Protein AF-A0A1B6KSU1-F1 (afdb_monomer_lite)

Foldseek 3Di:
DVVFWFKFKAWPVRDTDADDPPAWHQDRVNDIDGHDDAPVPDDCSRQFTWMWMWTDDPVGIDIHPIDGHHDDHDDDFDWDWDWPDDDPPDDIDTDTDGDPVCVVVD

InterPro domains:
  IPR013783 Immunoglobulin-like fold [G3DSA:2.60.40.10] (1-73)

Sequence (106 aa):
GSPPPALDWLSVDGNTVGDVPGVRRVLRNGTLVLLPFSAEAYRQDIHNTVYRCVAQNAVGRIISRDVQVRAVVTQAYKVAVEVLGAARGCTDILQCVVDRSVRDMV

Organism: NCBI:txid36148

pLDDT: mean 93.43, std 6.38, range [60.25, 98.56]

Secondary structure (DSSP, 8-state):
--SPPEEEEE-TTSPBP--BTTTEEE-TTS-EEEPP--GGG--HHHHEEEEEEEEEETTEEEEPPPEEEE--------EEEEEE---TTSPPEEEEEE-GGGGGG-

Structure (mmCIF, N/CA/C/O backbone):
data_AF-A0A1B6KSU1-F1
#
_entry.id   AF-A0A1B6KSU1-F1
#
loop_
_atom_site.group_PDB
_atom_site.id
_atom_site.type_symbol
_atom_site.label_atom_id
_atom_site.label_alt_id
_atom_site.label_comp_id
_atom_site.label_asym_id
_atom_site.label_entity_id
_atom_site.label_seq_id
_atom_site.pdbx_PDB_ins_code
_atom_site.Cartn_x
_atom_site.Cartn_y
_atom_site.Cartn_z
_atom_site.occupancy
_atom_site.B_iso_or_equiv
_atom_site.auth_seq_id
_atom_site.auth_comp_id
_atom_site.auth_asym_id
_atom_site.auth_atom_id
_atom_site.pdbx_PDB_model_num
ATOM 1 N N . GLY A 1 1 ? 3.604 10.579 -22.055 1.00 90.75 1 GLY A N 1
ATOM 2 C CA . GLY A 1 1 ? 4.849 11.156 -22.601 1.00 90.75 1 GLY A CA 1
ATOM 3 C C . GLY A 1 1 ? 5.084 10.610 -23.993 1.00 90.75 1 GLY A C 1
ATOM 4 O O . GLY A 1 1 ? 4.509 9.575 -24.307 1.00 90.75 1 GLY A O 1
ATOM 5 N N . SER A 1 2 ? 5.890 11.290 -24.808 1.00 95.56 2 SER A N 1
ATOM 6 C CA . SER A 1 2 ? 6.368 10.771 -26.096 1.00 95.56 2 SER A CA 1
ATOM 7 C C . SER A 1 2 ? 7.903 10.747 -26.079 1.00 95.56 2 SER A C 1
ATOM 9 O O . SER A 1 2 ? 8.491 11.799 -25.829 1.00 95.56 2 SER A O 1
ATOM 11 N N . PRO A 1 3 ? 8.560 9.588 -26.271 1.00 97.06 3 PRO A N 1
ATOM 12 C CA . PRO A 1 3 ? 7.978 8.241 -26.361 1.00 97.06 3 PRO A CA 1
ATOM 13 C C . PRO A 1 3 ? 7.196 7.829 -25.094 1.00 97.06 3 PRO A C 1
ATOM 15 O O . PRO A 1 3 ? 7.384 8.457 -24.042 1.00 97.06 3 PRO A O 1
ATOM 18 N N . PRO A 1 4 ? 6.321 6.805 -25.156 1.00 96.50 4 PRO A N 1
ATOM 19 C CA . PRO A 1 4 ? 5.621 6.296 -23.978 1.00 96.50 4 PRO A CA 1
ATOM 20 C C . PRO A 1 4 ? 6.608 5.929 -22.858 1.00 96.50 4 PRO A C 1
ATOM 22 O O . PRO A 1 4 ? 7.571 5.209 -23.125 1.00 96.50 4 PRO A O 1
ATOM 25 N N . PRO A 1 5 ? 6.424 6.438 -21.626 1.00 96.88 5 PRO A N 1
ATOM 26 C CA . PRO A 1 5 ? 7.316 6.111 -20.525 1.00 96.88 5 PRO A CA 1
ATOM 27 C C . PRO A 1 5 ? 7.037 4.718 -19.961 1.00 96.88 5 PRO A C 1
ATOM 29 O O . PRO A 1 5 ? 5.882 4.305 -19.855 1.00 96.88 5 PRO A O 1
ATOM 32 N N . ALA A 1 6 ? 8.101 4.032 -19.551 1.00 95.56 6 ALA A N 1
ATOM 33 C CA . ALA A 1 6 ? 8.016 2.870 -18.681 1.00 95.56 6 ALA A CA 1
ATOM 34 C C . ALA A 1 6 ? 7.630 3.318 -17.265 1.00 95.56 6 ALA A C 1
ATOM 36 O O . ALA A 1 6 ? 8.051 4.391 -16.815 1.00 95.56 6 ALA A O 1
ATOM 37 N N . LEU A 1 7 ? 6.814 2.505 -16.593 1.00 97.00 7 LEU A N 1
ATOM 38 C CA . LEU A 1 7 ? 6.349 2.743 -15.232 1.00 97.00 7 LEU A CA 1
ATOM 39 C C . LEU A 1 7 ? 6.965 1.720 -14.283 1.00 97.00 7 LEU A C 1
ATOM 41 O O . LEU A 1 7 ? 6.841 0.523 -14.524 1.00 97.00 7 LEU A O 1
ATOM 45 N N . ASP A 1 8 ? 7.542 2.211 -13.193 1.00 96.62 8 ASP A N 1
ATOM 46 C CA . ASP A 1 8 ? 8.108 1.413 -12.105 1.00 96.62 8 ASP A CA 1
ATOM 47 C C . ASP A 1 8 ? 7.721 2.003 -10.745 1.00 96.62 8 ASP A C 1
ATOM 49 O O . ASP A 1 8 ? 7.210 3.121 -10.645 1.00 96.62 8 ASP A O 1
ATOM 53 N N . TRP A 1 9 ? 7.992 1.257 -9.676 1.00 98.31 9 TRP A N 1
ATOM 54 C CA . TRP A 1 9 ? 7.751 1.690 -8.302 1.00 98.31 9 TRP A CA 1
ATOM 55 C C . TRP A 1 9 ? 9.039 1.690 -7.492 1.00 98.31 9 TRP A C 1
ATOM 57 O O . TRP A 1 9 ? 9.888 0.816 -7.665 1.00 98.31 9 TRP A O 1
ATOM 67 N N . LEU A 1 10 ? 9.157 2.659 -6.586 1.00 98.25 10 LEU A N 1
ATOM 68 C CA . LEU A 1 10 ? 10.237 2.774 -5.611 1.00 98.25 10 LEU A CA 1
ATOM 69 C C . LEU A 1 10 ? 9.712 2.602 -4.190 1.00 98.25 10 LEU A C 1
ATOM 71 O O . LEU A 1 10 ? 8.603 3.051 -3.883 1.00 98.25 10 LEU A O 1
ATOM 75 N N . SER A 1 11 ? 10.528 1.995 -3.329 1.00 96.69 11 SER A N 1
ATOM 76 C CA . SER A 1 11 ? 10.313 1.988 -1.884 1.00 96.69 11 SER A CA 1
ATOM 77 C C . SER A 1 11 ? 10.630 3.361 -1.284 1.00 96.69 11 SER A C 1
ATOM 79 O O . SER A 1 11 ? 11.141 4.260 -1.963 1.00 96.69 11 SER A O 1
ATOM 81 N N . VAL A 1 12 ? 10.369 3.514 0.016 1.00 95.81 12 VAL A N 1
ATOM 82 C CA . VAL A 1 12 ? 10.734 4.714 0.779 1.00 95.81 12 VAL A CA 1
ATOM 83 C C . VAL A 1 12 ? 12.224 5.058 0.640 1.00 95.81 12 VAL A C 1
ATOM 85 O O . VAL A 1 12 ? 12.555 6.232 0.459 1.00 95.81 12 VAL A O 1
ATOM 88 N N . ASP A 1 13 ? 13.083 4.035 0.576 1.00 94.44 13 ASP A N 1
ATOM 89 C CA . ASP A 1 13 ? 14.543 4.141 0.423 1.00 94.44 13 ASP A CA 1
ATOM 90 C C . ASP A 1 13 ? 14.997 4.445 -1.016 1.00 94.44 13 ASP A C 1
ATOM 92 O O . ASP A 1 13 ? 16.185 4.613 -1.274 1.00 94.44 13 ASP A O 1
ATOM 96 N N . GLY A 1 14 ? 14.069 4.499 -1.979 1.00 94.44 14 GLY A N 1
ATOM 97 C CA . GLY A 1 14 ? 14.373 4.774 -3.385 1.00 94.44 14 GLY A CA 1
ATOM 98 C C . GLY A 1 14 ? 14.797 3.554 -4.207 1.00 94.44 14 GLY A C 1
ATOM 99 O O . GLY A 1 14 ? 15.155 3.715 -5.373 1.00 94.44 14 GLY A O 1
ATOM 100 N N . ASN A 1 15 ? 14.722 2.347 -3.642 1.00 95.81 15 ASN A N 1
ATOM 101 C CA . ASN A 1 15 ? 15.022 1.101 -4.348 1.00 95.81 15 ASN A CA 1
ATOM 102 C C . ASN A 1 15 ? 13.843 0.657 -5.217 1.00 95.81 15 ASN A C 1
ATOM 104 O O . ASN A 1 15 ? 12.688 0.806 -4.812 1.00 95.81 15 ASN A O 1
ATOM 108 N N . THR A 1 16 ? 14.124 0.058 -6.377 1.00 95.38 16 THR A N 1
ATOM 109 C CA . THR A 1 16 ? 13.080 -0.508 -7.240 1.00 95.38 16 THR A CA 1
ATOM 110 C C . THR A 1 16 ? 12.335 -1.634 -6.535 1.00 95.38 16 THR A C 1
ATOM 112 O O . THR A 1 16 ? 12.914 -2.488 -5.863 1.00 95.38 16 THR A O 1
ATOM 115 N N . VAL A 1 17 ? 11.020 -1.628 -6.704 1.00 96.06 17 VAL A N 1
ATOM 116 C CA . VAL A 1 17 ? 10.095 -2.521 -6.025 1.00 96.06 17 VAL A CA 1
ATOM 117 C C . VAL A 1 17 ? 9.694 -3.641 -6.974 1.00 96.06 17 VAL A C 1
ATOM 119 O O . VAL A 1 17 ? 9.198 -3.382 -8.064 1.00 96.06 17 VAL A O 1
ATOM 122 N N . GLY A 1 18 ? 9.883 -4.887 -6.543 1.00 95.19 18 GLY A N 1
ATOM 123 C CA . GLY A 1 18 ? 9.443 -6.075 -7.275 1.00 95.19 18 GLY A CA 1
ATOM 124 C C . GLY A 1 18 ? 8.316 -6.840 -6.580 1.00 95.19 18 GLY A C 1
ATOM 125 O O . GLY A 1 18 ? 7.836 -6.462 -5.499 1.00 95.19 18 GLY A O 1
ATOM 126 N N . ASP A 1 19 ? 7.938 -7.953 -7.199 1.00 97.19 19 ASP A N 1
ATOM 127 C CA . ASP A 1 19 ? 6.977 -8.913 -6.663 1.00 97.19 19 ASP A CA 1
ATOM 128 C C . ASP A 1 19 ? 7.466 -9.525 -5.345 1.00 97.19 19 ASP A C 1
ATOM 130 O O . ASP A 1 19 ? 8.642 -9.850 -5.176 1.00 97.19 19 ASP A O 1
ATOM 134 N N . VAL A 1 20 ? 6.534 -9.714 -4.413 1.00 96.81 20 VAL A N 1
ATOM 135 C CA . VAL A 1 20 ? 6.740 -10.481 -3.183 1.00 96.81 20 VAL A CA 1
ATOM 136 C C . VAL A 1 20 ? 5.603 -11.498 -3.092 1.00 96.81 20 VAL A C 1
ATOM 138 O O . VAL A 1 20 ? 4.440 -11.087 -2.989 1.00 96.81 20 VAL A O 1
ATOM 141 N N . PRO A 1 21 ? 5.900 -12.811 -3.143 1.00 96.00 21 PRO A N 1
ATOM 142 C CA . PRO A 1 21 ? 4.879 -13.851 -3.145 1.00 96.00 21 PRO A CA 1
ATOM 143 C C . PRO A 1 21 ? 3.842 -13.662 -2.033 1.00 96.00 21 PRO A C 1
ATOM 145 O O . PRO A 1 21 ? 4.188 -13.442 -0.876 1.00 96.00 21 PRO A O 1
ATOM 148 N N . GLY A 1 22 ? 2.564 -13.727 -2.408 1.00 95.50 22 GLY A N 1
ATOM 149 C CA . GLY A 1 22 ? 1.431 -13.664 -1.483 1.00 95.50 22 GLY A CA 1
ATOM 150 C C . GLY A 1 22 ? 1.023 -12.269 -1.002 1.00 95.50 22 GLY A C 1
ATOM 151 O O . GLY A 1 22 ? -0.099 -12.136 -0.536 1.00 95.50 22 GLY A O 1
ATOM 152 N N . VAL A 1 23 ? 1.859 -11.232 -1.146 1.00 97.50 23 VAL A N 1
ATOM 153 C CA . VAL A 1 23 ? 1.571 -9.910 -0.540 1.00 97.50 23 VAL A CA 1
ATOM 154 C C . VAL A 1 23 ? 1.697 -8.722 -1.495 1.00 97.50 23 VAL A C 1
ATOM 156 O O . VAL A 1 23 ? 0.993 -7.729 -1.320 1.00 97.50 23 VAL A O 1
ATOM 159 N N . ARG A 1 24 ? 2.535 -8.790 -2.541 1.00 97.69 24 ARG A N 1
ATOM 160 C CA . ARG A 1 24 ? 2.730 -7.662 -3.469 1.00 97.69 24 ARG A CA 1
ATOM 161 C C . ARG A 1 24 ? 3.041 -8.116 -4.888 1.00 97.69 24 ARG A C 1
ATOM 163 O O . ARG A 1 24 ? 3.845 -9.022 -5.087 1.00 97.69 24 ARG A O 1
ATOM 170 N N . ARG A 1 25 ? 2.461 -7.440 -5.879 1.00 97.81 25 ARG A N 1
ATOM 171 C CA . ARG A 1 25 ? 2.732 -7.661 -7.304 1.00 97.81 25 ARG A CA 1
ATOM 172 C C . ARG A 1 25 ? 2.832 -6.342 -8.063 1.00 97.81 25 ARG A C 1
ATOM 174 O O . ARG A 1 25 ? 2.028 -5.446 -7.831 1.00 97.81 25 ARG A O 1
ATOM 181 N N . VAL A 1 26 ? 3.763 -6.244 -9.004 1.00 97.12 26 VAL A N 1
ATOM 182 C CA . VAL A 1 26 ? 3.860 -5.148 -9.973 1.00 97.12 26 VAL A CA 1
ATOM 183 C C . VAL A 1 26 ? 3.379 -5.658 -11.327 1.00 97.12 26 VAL A C 1
ATOM 185 O O . VAL A 1 26 ? 3.957 -6.562 -11.925 1.00 97.12 26 VAL A O 1
ATOM 188 N N . LEU A 1 27 ? 2.269 -5.110 -11.814 1.00 96.38 27 LEU A N 1
ATOM 189 C CA . LEU A 1 27 ? 1.700 -5.496 -13.101 1.00 96.38 27 LEU A CA 1
ATOM 190 C C . LEU A 1 27 ? 2.438 -4.809 -14.254 1.00 96.38 27 LEU A C 1
ATOM 192 O O . LEU A 1 27 ? 2.919 -3.687 -14.124 1.00 96.38 27 LEU A O 1
ATOM 196 N N . ARG A 1 28 ? 2.429 -5.436 -15.438 1.00 92.56 28 ARG A N 1
ATOM 197 C CA . ARG A 1 28 ? 3.061 -4.889 -16.658 1.00 92.56 28 ARG A CA 1
ATOM 198 C C . ARG A 1 28 ? 2.508 -3.530 -17.096 1.00 92.56 28 ARG A C 1
ATOM 200 O O . ARG A 1 28 ? 3.173 -2.816 -17.833 1.00 92.56 28 ARG A O 1
ATOM 207 N N . ASN A 1 29 ? 1.297 -3.180 -16.668 1.00 93.12 29 ASN A N 1
ATOM 208 C CA . ASN A 1 29 ? 0.701 -1.871 -16.930 1.00 93.12 29 ASN A CA 1
ATOM 209 C C . ASN A 1 29 ? 1.174 -0.779 -15.943 1.00 93.12 29 ASN A C 1
ATOM 211 O O . ASN A 1 29 ? 0.641 0.326 -15.983 1.00 93.12 29 ASN A O 1
ATOM 215 N N . GLY A 1 30 ? 2.117 -1.085 -15.042 1.00 94.88 30 GLY A N 1
ATOM 216 C CA . GLY A 1 30 ? 2.636 -0.160 -14.035 1.00 94.88 30 GLY A CA 1
ATOM 217 C C . GLY A 1 30 ? 1.821 -0.090 -12.742 1.00 94.88 30 GLY A C 1
ATOM 218 O O . GLY A 1 30 ? 2.064 0.793 -11.927 1.00 94.88 30 GLY A O 1
ATOM 219 N N . THR A 1 31 ? 0.852 -0.983 -12.517 1.00 97.25 31 THR A N 1
ATOM 220 C CA . THR A 1 31 ? 0.056 -0.998 -11.273 1.00 97.25 31 THR A CA 1
ATOM 221 C C . THR A 1 31 ? 0.774 -1.766 -10.162 1.00 97.25 31 THR A C 1
ATOM 223 O O . THR A 1 31 ? 1.126 -2.930 -10.356 1.00 97.25 31 THR A O 1
ATOM 226 N N . LEU A 1 32 ? 0.926 -1.156 -8.982 1.00 98.06 32 LEU A N 1
ATOM 227 C CA . LEU A 1 32 ? 1.344 -1.842 -7.755 1.00 98.06 32 LEU A CA 1
ATOM 228 C C . LEU A 1 32 ? 0.115 -2.411 -7.037 1.00 98.06 32 LEU A C 1
ATOM 230 O O . LEU A 1 32 ? -0.738 -1.663 -6.567 1.00 98.06 32 LEU A O 1
ATOM 234 N N . VAL A 1 33 ? 0.027 -3.734 -6.948 1.00 98.06 33 VAL A N 1
ATOM 235 C CA . VAL A 1 33 ? -1.064 -4.451 -6.283 1.00 98.06 33 VAL A CA 1
ATOM 236 C C . VAL A 1 33 ? -0.568 -4.985 -4.947 1.00 98.06 33 VAL A C 1
ATOM 238 O O . VAL A 1 33 ? 0.376 -5.773 -4.902 1.00 98.06 33 VAL A O 1
ATOM 241 N N . LEU A 1 34 ? -1.236 -4.588 -3.867 1.00 97.94 34 LEU A N 1
ATOM 242 C CA . LEU A 1 34 ? -1.099 -5.211 -2.553 1.00 97.94 34 LEU A CA 1
ATOM 243 C C . LEU A 1 34 ? -2.203 -6.261 -2.422 1.00 97.94 34 LEU A C 1
ATOM 245 O O . LEU A 1 34 ? -3.382 -5.946 -2.575 1.00 97.94 34 LEU A O 1
ATOM 249 N N . LEU A 1 35 ? -1.811 -7.519 -2.238 1.00 97.75 35 LEU A N 1
ATOM 250 C CA . LEU A 1 35 ? -2.737 -8.650 -2.202 1.00 97.75 35 LEU A CA 1
ATOM 251 C C . LEU A 1 35 ? -3.368 -8.783 -0.805 1.00 97.75 35 LEU A C 1
ATOM 253 O O . LEU A 1 35 ? -2.736 -8.385 0.173 1.00 97.75 35 LEU A O 1
ATOM 257 N N . PRO A 1 36 ? -4.578 -9.364 -0.679 1.00 96.50 36 PRO A N 1
ATOM 258 C CA . PRO A 1 36 ? -5.098 -9.785 0.619 1.00 96.50 36 PRO A CA 1
ATOM 259 C C . PRO A 1 36 ? -4.106 -10.721 1.316 1.00 96.50 36 PRO A C 1
ATOM 261 O O . PRO A 1 36 ? -3.550 -11.617 0.682 1.00 96.50 36 PRO A O 1
ATOM 264 N N . PHE A 1 37 ? -3.900 -10.524 2.615 1.00 95.94 37 PHE A N 1
ATOM 265 C CA . PHE A 1 37 ? -2.893 -11.236 3.397 1.00 95.94 37 PHE A CA 1
ATOM 266 C C . PHE A 1 37 ? -3.445 -11.599 4.783 1.00 95.94 37 PHE A C 1
ATOM 268 O O . PHE A 1 37 ? -4.357 -10.940 5.285 1.00 95.94 37 PHE A O 1
ATOM 275 N N . SER A 1 38 ? -2.916 -12.663 5.393 1.00 94.38 38 SER A N 1
ATOM 276 C CA . SER A 1 38 ? -3.240 -13.035 6.777 1.00 94.38 38 SER A CA 1
ATOM 277 C C . SER A 1 38 ? -2.451 -12.183 7.775 1.00 94.38 38 SER A C 1
ATOM 279 O O . SER A 1 38 ? -1.459 -11.556 7.407 1.00 94.38 38 SER A O 1
ATOM 281 N N . ALA A 1 39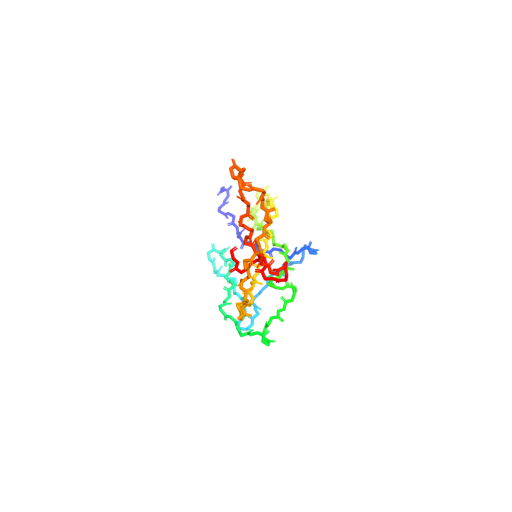 ? -2.839 -12.179 9.051 1.00 93.00 39 ALA A N 1
ATOM 282 C CA . ALA A 1 39 ? -2.137 -11.410 10.082 1.00 93.00 39 ALA A CA 1
ATOM 283 C C . ALA A 1 39 ? -0.630 -11.739 10.148 1.00 93.00 39 ALA A C 1
ATOM 285 O O . ALA A 1 39 ? 0.199 -10.845 10.303 1.00 93.00 39 ALA A O 1
ATOM 286 N N . GLU A 1 40 ? -0.273 -13.009 9.959 1.00 94.88 40 GLU A N 1
ATOM 287 C CA . GLU A 1 40 ? 1.098 -13.532 10.022 1.00 94.88 40 GLU A CA 1
ATOM 288 C C . GLU A 1 40 ? 1.951 -13.090 8.828 1.00 94.88 40 GLU A C 1
ATOM 290 O O . GLU A 1 40 ? 3.171 -12.986 8.933 1.00 94.88 40 GLU A O 1
ATOM 295 N N . ALA A 1 41 ? 1.317 -12.806 7.689 1.00 96.19 41 ALA A N 1
ATOM 296 C CA . ALA A 1 41 ? 1.981 -12.301 6.494 1.00 96.19 41 ALA A CA 1
ATOM 297 C C . ALA A 1 41 ? 2.190 -10.774 6.535 1.00 96.19 41 ALA A C 1
ATOM 299 O O . ALA A 1 41 ? 2.693 -10.191 5.568 1.00 96.19 41 ALA A O 1
ATOM 300 N N . TYR A 1 42 ? 1.806 -10.105 7.630 1.00 95.69 42 TYR A N 1
ATOM 301 C CA . TYR A 1 42 ? 2.020 -8.674 7.780 1.00 95.69 42 TYR A CA 1
ATOM 302 C C . TYR A 1 42 ? 3.513 -8.330 7.779 1.00 95.69 42 TYR A C 1
ATOM 304 O O . TYR A 1 42 ? 4.316 -8.882 8.528 1.00 95.69 42 TYR A O 1
ATOM 312 N N . ARG A 1 43 ? 3.877 -7.350 6.952 1.00 95.75 43 ARG A N 1
ATOM 313 C CA . ARG A 1 43 ? 5.241 -6.866 6.786 1.00 95.75 43 ARG A CA 1
ATOM 314 C C . ARG A 1 43 ? 5.248 -5.351 6.758 1.00 95.75 43 ARG A C 1
ATOM 316 O O . ARG A 1 43 ? 4.622 -4.754 5.887 1.00 95.75 43 ARG A O 1
ATOM 323 N N . GLN A 1 44 ? 5.958 -4.723 7.690 1.00 94.75 44 GLN A N 1
ATOM 324 C CA . GLN A 1 44 ? 5.984 -3.262 7.805 1.00 94.75 44 GLN A CA 1
ATOM 325 C C . GLN A 1 44 ? 6.531 -2.593 6.534 1.00 94.75 44 GLN A C 1
ATOM 327 O O . GLN A 1 44 ? 5.951 -1.624 6.059 1.00 94.75 44 GLN A O 1
ATOM 332 N N . ASP A 1 45 ? 7.563 -3.172 5.919 1.00 95.25 45 ASP A N 1
ATOM 333 C CA . ASP A 1 45 ? 8.197 -2.683 4.688 1.00 95.25 45 ASP A CA 1
ATOM 334 C C . ASP A 1 45 ? 7.305 -2.775 3.435 1.00 95.25 45 ASP A C 1
ATOM 336 O O . ASP A 1 45 ? 7.657 -2.235 2.387 1.00 95.25 45 ASP A O 1
ATOM 340 N N . ILE A 1 46 ? 6.146 -3.436 3.533 1.00 96.88 46 ILE A N 1
ATOM 341 C CA . ILE A 1 46 ? 5.182 -3.594 2.437 1.00 96.88 46 ILE A CA 1
ATOM 342 C C . ILE A 1 46 ? 3.847 -2.9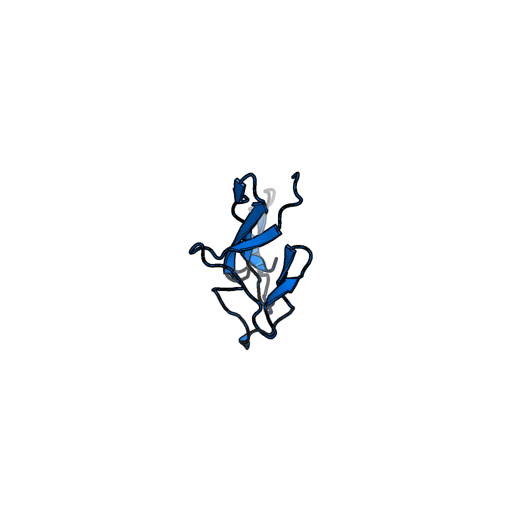26 2.760 1.00 96.88 46 ILE A C 1
ATOM 344 O O . ILE A 1 46 ? 3.286 -2.234 1.910 1.00 96.88 46 ILE A O 1
ATOM 348 N N . HIS A 1 47 ? 3.345 -3.151 3.973 1.00 97.06 47 HIS A N 1
ATOM 349 C CA . HIS A 1 47 ? 1.996 -2.809 4.412 1.00 97.06 47 HIS A CA 1
ATOM 350 C C . HIS A 1 47 ? 1.919 -1.504 5.206 1.00 97.06 47 HIS A C 1
ATOM 352 O O . HIS A 1 47 ? 0.821 -0.989 5.379 1.00 97.06 47 HIS A O 1
ATOM 358 N N . ASN A 1 48 ? 3.038 -0.947 5.675 1.00 96.75 48 ASN A N 1
ATOM 359 C CA . ASN A 1 48 ? 3.067 0.350 6.351 1.00 96.75 48 ASN A CA 1
ATOM 360 C C . ASN A 1 48 ? 4.317 1.137 5.943 1.00 96.75 48 ASN A C 1
ATOM 362 O O . ASN A 1 48 ? 5.295 1.231 6.683 1.00 96.75 48 ASN A O 1
ATOM 366 N N . THR A 1 49 ? 4.287 1.649 4.718 1.00 97.56 49 THR A N 1
ATOM 367 C CA . THR A 1 49 ? 5.441 2.263 4.060 1.00 97.56 49 THR A CA 1
ATOM 368 C C . THR A 1 49 ? 4.989 3.328 3.064 1.00 97.56 49 THR A C 1
ATOM 370 O O . THR A 1 49 ? 3.794 3.515 2.826 1.00 97.56 49 THR A O 1
ATOM 373 N N . VAL A 1 50 ? 5.951 4.013 2.457 1.00 98.31 50 VAL A N 1
ATOM 374 C CA . VAL A 1 50 ? 5.726 4.952 1.360 1.00 98.31 50 VAL A CA 1
ATOM 375 C C . VAL A 1 50 ? 6.236 4.339 0.064 1.00 98.31 50 VAL A C 1
ATOM 377 O O . VAL A 1 50 ? 7.366 3.857 -0.001 1.00 98.31 50 VAL A O 1
ATOM 380 N N . TYR A 1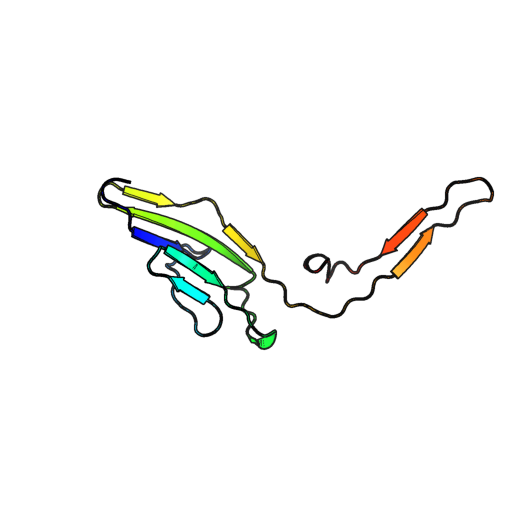 51 ? 5.422 4.417 -0.984 1.00 98.44 51 TYR A N 1
ATOM 381 C CA . TYR A 1 51 ? 5.836 4.116 -2.349 1.00 98.44 51 TYR A CA 1
ATOM 382 C C . TYR A 1 51 ? 5.868 5.378 -3.207 1.00 98.44 51 TYR A C 1
ATOM 384 O O . TYR A 1 51 ? 5.154 6.348 -2.945 1.00 98.44 51 TYR A O 1
ATOM 392 N N . ARG A 1 52 ? 6.665 5.353 -4.276 1.00 98.56 52 ARG A N 1
ATOM 393 C CA . ARG A 1 52 ? 6.650 6.387 -5.320 1.00 98.56 52 ARG A CA 1
ATOM 394 C C . ARG A 1 52 ? 6.626 5.737 -6.692 1.00 98.56 52 ARG A C 1
ATOM 396 O O . ARG A 1 52 ? 7.392 4.811 -6.940 1.00 98.56 52 ARG A O 1
ATOM 403 N N . CYS A 1 53 ? 5.773 6.231 -7.578 1.00 98.19 53 CYS A N 1
ATOM 404 C CA . CYS A 1 53 ? 5.756 5.809 -8.972 1.00 98.19 53 CYS A CA 1
ATOM 405 C C . CYS A 1 53 ? 6.812 6.593 -9.754 1.00 98.19 53 CYS A C 1
ATOM 407 O O . CYS A 1 53 ? 6.973 7.802 -9.567 1.00 98.19 53 CYS A O 1
ATOM 409 N N . VAL A 1 54 ? 7.522 5.905 -10.637 1.00 97.88 54 VAL A N 1
ATOM 410 C CA . VAL A 1 54 ? 8.498 6.478 -11.558 1.00 97.88 54 VAL A CA 1
ATOM 411 C C . VAL A 1 54 ? 7.973 6.301 -12.966 1.00 97.88 54 VAL A C 1
ATOM 413 O O . VAL A 1 54 ? 7.633 5.192 -13.363 1.00 97.88 54 VAL A O 1
ATOM 416 N N . ALA A 1 55 ? 7.964 7.389 -13.731 1.00 97.88 55 ALA A N 1
ATOM 417 C CA . ALA A 1 55 ? 7.733 7.345 -15.166 1.00 97.88 55 ALA A CA 1
ATOM 418 C C . ALA A 1 55 ? 9.004 7.799 -15.888 1.00 97.88 55 ALA A C 1
ATOM 420 O O . ALA A 1 55 ? 9.484 8.914 -15.659 1.00 97.88 55 ALA A O 1
ATOM 421 N N . GLN A 1 56 ? 9.552 6.943 -16.751 1.00 97.25 56 GLN A N 1
ATOM 422 C CA . GLN A 1 56 ? 10.812 7.204 -17.446 1.00 97.25 56 GLN A CA 1
ATOM 423 C C . GLN A 1 56 ? 10.726 6.882 -18.938 1.00 97.25 56 GLN A C 1
ATOM 425 O O . GLN A 1 56 ? 10.251 5.824 -19.335 1.00 97.25 56 GLN A O 1
ATOM 430 N N . ASN A 1 57 ? 11.229 7.787 -19.773 1.00 97.62 57 ASN A N 1
ATOM 431 C CA . ASN A 1 57 ? 11.481 7.550 -21.193 1.00 97.62 57 ASN A CA 1
ATOM 432 C C . ASN A 1 57 ? 12.853 8.131 -21.589 1.00 97.62 57 ASN A C 1
ATOM 434 O O . ASN A 1 57 ? 13.609 8.598 -20.740 1.00 97.62 57 ASN A O 1
ATOM 438 N N . ALA A 1 58 ? 13.172 8.121 -22.885 1.00 97.94 58 ALA A N 1
ATOM 439 C CA . ALA A 1 58 ? 14.432 8.666 -23.400 1.00 97.94 58 ALA A CA 1
ATOM 440 C C . ALA A 1 58 ? 14.602 10.185 -23.188 1.00 97.94 58 ALA A C 1
ATOM 442 O O . ALA A 1 58 ? 15.721 10.682 -23.244 1.00 97.94 58 ALA A O 1
ATOM 443 N N . VAL A 1 59 ? 13.511 10.924 -22.959 1.00 98.00 59 VAL A N 1
ATOM 444 C CA . VAL A 1 59 ? 13.539 12.381 -22.743 1.00 98.00 59 VAL A CA 1
ATOM 445 C C . VAL A 1 59 ? 13.827 12.712 -21.279 1.00 98.00 59 VAL A C 1
ATOM 447 O O . VAL A 1 59 ? 14.419 13.747 -20.985 1.00 98.00 59 VAL A O 1
ATOM 450 N N . GLY A 1 60 ? 13.430 11.846 -20.347 1.00 97.50 60 GLY A N 1
ATOM 451 C CA . GLY A 1 60 ? 13.704 12.064 -18.936 1.00 97.50 60 GLY A CA 1
ATOM 452 C C . GLY A 1 60 ? 12.952 11.131 -17.999 1.00 97.50 60 GLY A C 1
ATOM 453 O O . GLY A 1 60 ? 12.334 10.143 -18.400 1.00 97.50 60 GLY A O 1
ATOM 454 N N . ARG A 1 61 ? 13.021 11.474 -16.713 1.00 97.19 61 ARG A N 1
ATOM 455 C CA . ARG A 1 61 ? 12.483 10.691 -15.602 1.00 97.19 61 ARG A CA 1
ATOM 456 C C . ARG A 1 61 ? 11.792 11.608 -14.603 1.00 97.19 61 ARG A C 1
ATOM 458 O O . ARG A 1 61 ? 12.380 12.594 -14.169 1.00 97.19 61 ARG A O 1
ATOM 465 N N . ILE A 1 62 ? 10.577 11.248 -14.208 1.00 97.69 62 ILE A N 1
ATOM 466 C CA . ILE A 1 62 ? 9.804 11.949 -13.179 1.00 97.69 62 ILE A CA 1
ATOM 467 C C . ILE A 1 62 ? 9.367 10.971 -12.088 1.00 97.69 62 ILE A C 1
ATOM 469 O O . ILE A 1 62 ? 9.191 9.780 -12.347 1.00 97.69 62 ILE A O 1
ATOM 473 N N . ILE A 1 63 ? 9.203 11.484 -10.869 1.00 98.00 63 ILE A N 1
ATOM 474 C CA . ILE A 1 63 ? 8.767 10.723 -9.695 1.00 98.00 63 ILE A CA 1
ATOM 475 C C . ILE A 1 63 ? 7.474 11.354 -9.178 1.00 98.00 63 ILE A C 1
ATOM 477 O O . ILE A 1 63 ? 7.356 12.580 -9.133 1.00 98.00 63 ILE A O 1
ATOM 481 N N . SER A 1 64 ? 6.494 10.529 -8.816 1.00 98.25 64 SER A N 1
ATOM 482 C CA . SER A 1 64 ? 5.247 10.994 -8.213 1.00 98.25 64 SER A CA 1
ATOM 483 C C . SER A 1 64 ? 5.465 11.579 -6.814 1.00 98.25 64 SER A C 1
ATOM 485 O O . SER A 1 64 ? 6.515 11.411 -6.197 1.00 98.25 64 SER A O 1
ATOM 487 N N . ARG A 1 65 ? 4.410 12.186 -6.262 1.00 98.12 65 ARG A N 1
ATOM 488 C CA . ARG A 1 65 ? 4.305 12.395 -4.812 1.00 98.12 65 ARG A CA 1
ATOM 489 C C . ARG A 1 65 ? 4.370 11.066 -4.050 1.00 98.12 65 ARG A C 1
ATOM 491 O O . ARG A 1 65 ? 4.124 10.002 -4.629 1.00 98.12 65 ARG A O 1
ATOM 498 N N . ASP A 1 66 ? 4.608 11.171 -2.752 1.00 98.38 66 ASP A N 1
ATOM 499 C CA . ASP A 1 66 ? 4.577 10.050 -1.821 1.00 98.38 66 ASP A CA 1
ATOM 500 C C . ASP A 1 66 ? 3.185 9.405 -1.770 1.00 98.38 66 ASP A C 1
ATOM 502 O O . ASP A 1 66 ? 2.159 10.081 -1.643 1.00 98.38 66 ASP A O 1
ATOM 506 N N . VAL A 1 67 ? 3.159 8.077 -1.876 1.00 98.25 67 VAL A N 1
ATOM 507 C CA . VAL A 1 67 ? 1.970 7.243 -1.695 1.00 98.25 67 VAL A CA 1
ATOM 508 C C . VAL A 1 67 ? 2.121 6.513 -0.367 1.00 98.25 67 VAL A C 1
ATOM 510 O O . VAL A 1 67 ? 2.775 5.473 -0.296 1.00 98.25 67 VAL A O 1
ATOM 513 N N . GLN A 1 68 ? 1.536 7.074 0.693 1.00 98.06 68 GLN A N 1
ATOM 514 C CA . GLN A 1 68 ? 1.500 6.427 2.002 1.00 98.06 68 GLN A CA 1
ATOM 515 C C . GLN A 1 68 ? 0.543 5.237 1.952 1.00 98.06 68 GLN A C 1
ATOM 517 O O . GLN A 1 68 ? -0.660 5.393 1.746 1.00 98.06 68 GLN A O 1
ATOM 522 N N . VAL A 1 69 ? 1.083 4.048 2.180 1.00 96.94 69 VAL A N 1
ATOM 523 C CA . VAL A 1 69 ? 0.320 2.815 2.323 1.00 96.94 69 VAL A CA 1
ATOM 524 C C . VAL A 1 69 ? 0.243 2.465 3.797 1.00 96.94 69 VAL A C 1
ATOM 526 O O . VAL A 1 69 ? 1.255 2.460 4.498 1.00 96.94 69 VAL A O 1
ATOM 529 N N . ARG A 1 70 ? -0.967 2.137 4.250 1.00 95.31 70 ARG A N 1
ATOM 530 C CA . ARG A 1 70 ? -1.216 1.571 5.570 1.00 95.31 70 ARG A CA 1
ATOM 531 C C . ARG A 1 70 ? -2.329 0.534 5.481 1.00 95.31 70 ARG A C 1
ATOM 533 O O . ARG A 1 70 ? -3.505 0.876 5.498 1.00 95.31 70 ARG A O 1
ATOM 540 N N . ALA A 1 71 ? -1.951 -0.730 5.355 1.00 94.19 71 ALA A N 1
ATOM 541 C CA . ALA A 1 71 ? -2.879 -1.841 5.462 1.00 94.19 71 ALA A CA 1
ATOM 542 C C . ALA A 1 71 ? -3.052 -2.228 6.934 1.00 94.19 71 ALA A C 1
ATOM 544 O O . ALA A 1 71 ? -2.082 -2.344 7.685 1.00 94.19 71 ALA A O 1
ATOM 545 N N . VAL A 1 72 ? -4.305 -2.421 7.333 1.00 91.44 72 VAL A N 1
ATOM 546 C CA . VAL A 1 72 ? -4.697 -2.705 8.712 1.00 91.44 72 VAL A CA 1
ATOM 547 C C . VAL A 1 72 ? -5.288 -4.105 8.759 1.00 91.44 72 VAL A C 1
ATOM 549 O O . VAL A 1 72 ? -6.210 -4.423 8.011 1.00 91.44 72 VAL A O 1
ATOM 552 N N . VAL A 1 73 ? -4.740 -4.949 9.630 1.00 90.25 73 VAL A N 1
ATOM 553 C CA . VAL A 1 73 ? -5.296 -6.279 9.896 1.00 90.25 73 VAL A CA 1
ATOM 554 C C . VAL A 1 73 ? -6.500 -6.105 10.810 1.00 90.25 73 VAL A C 1
ATOM 556 O O . VAL A 1 73 ? -6.364 -5.570 11.909 1.00 90.25 73 VAL A O 1
ATOM 559 N N . THR A 1 74 ? -7.668 -6.552 10.361 1.00 84.69 74 THR A N 1
ATOM 560 C CA . THR A 1 74 ? -8.916 -6.452 11.123 1.00 84.69 74 THR A CA 1
ATOM 561 C C . THR A 1 74 ? -8.835 -7.250 12.419 1.00 84.69 74 THR A C 1
ATOM 563 O O . THR A 1 74 ? -8.510 -8.438 12.396 1.00 84.69 74 THR A O 1
ATOM 566 N N . GLN A 1 75 ? -9.179 -6.617 13.538 1.00 83.50 75 GLN A N 1
ATOM 567 C CA . GLN A 1 75 ? -9.269 -7.252 14.852 1.00 83.50 75 GLN A CA 1
ATOM 568 C C . GLN A 1 75 ? -10.619 -6.930 15.490 1.00 83.50 75 GLN A C 1
ATOM 570 O O . GLN A 1 75 ? -11.244 -5.915 15.181 1.00 83.50 75 GLN A O 1
ATOM 575 N N . ALA A 1 76 ? -11.081 -7.804 16.383 1.00 84.62 76 ALA A N 1
ATOM 576 C CA . ALA A 1 76 ? -12.279 -7.531 17.164 1.00 84.62 76 ALA A CA 1
ATOM 577 C C . ALA A 1 76 ? -11.999 -6.397 18.159 1.00 84.62 76 ALA A C 1
ATOM 579 O O . ALA A 1 76 ? -11.032 -6.460 18.917 1.00 84.62 76 ALA A O 1
ATOM 580 N N . TYR A 1 77 ? -12.867 -5.388 18.186 1.00 86.75 77 TYR A N 1
ATOM 581 C CA . TYR A 1 77 ? -12.784 -4.281 19.132 1.00 86.75 77 TYR A CA 1
ATOM 582 C C . TYR A 1 77 ? -14.122 -4.048 19.827 1.00 86.75 77 TYR A C 1
ATOM 584 O O . TYR A 1 77 ? -15.177 -4.471 19.351 1.00 86.75 77 TYR A O 1
ATOM 592 N N . LYS A 1 78 ? -14.073 -3.398 20.991 1.00 87.06 78 LYS A N 1
ATOM 593 C CA . LYS A 1 78 ? -15.261 -3.021 21.757 1.00 87.06 78 LYS A CA 1
ATOM 594 C C . LYS A 1 78 ? -15.386 -1.508 21.780 1.00 87.06 78 LYS A C 1
ATOM 596 O O . LYS A 1 78 ? -14.394 -0.801 21.940 1.00 87.06 78 LYS A O 1
ATOM 601 N N . VAL A 1 79 ? -16.620 -1.045 21.648 1.00 90.88 79 VAL A N 1
ATOM 602 C CA . VAL A 1 79 ? -16.996 0.353 21.832 1.00 90.88 79 VAL A CA 1
ATOM 603 C C . VAL A 1 79 ? -17.699 0.463 23.176 1.00 90.88 79 VAL A C 1
ATOM 605 O O . VAL A 1 79 ? -18.573 -0.349 23.482 1.00 90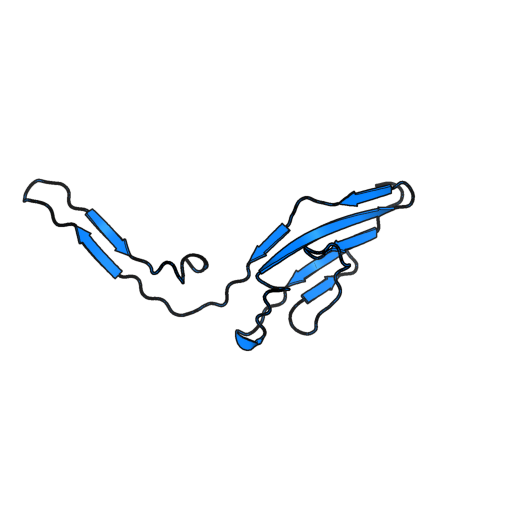.88 79 VAL A O 1
ATOM 608 N N . ALA A 1 80 ? -17.303 1.443 23.980 1.00 91.19 80 ALA A N 1
ATOM 609 C CA . ALA A 1 80 ? -17.959 1.770 25.237 1.00 91.19 80 ALA A CA 1
ATOM 610 C C . ALA A 1 80 ? -18.691 3.111 25.115 1.00 91.19 80 ALA A C 1
ATOM 612 O O . ALA A 1 80 ? -18.323 3.960 24.305 1.00 91.19 80 ALA A O 1
ATOM 613 N N . VAL A 1 81 ? -19.729 3.298 25.927 1.00 93.50 81 VAL A N 1
ATOM 614 C CA . VAL A 1 81 ? -20.407 4.588 26.076 1.00 93.50 81 VAL A CA 1
ATOM 615 C C . VAL A 1 81 ? -20.135 5.092 27.481 1.00 93.50 81 VAL A C 1
ATOM 617 O O . VAL A 1 81 ? -20.423 4.399 28.455 1.00 93.50 81 VAL A O 1
ATOM 620 N N . GLU A 1 82 ? -19.578 6.290 27.570 1.00 93.19 82 GLU A N 1
ATOM 621 C CA . GLU A 1 82 ? -19.369 7.005 28.822 1.00 93.19 82 GLU A CA 1
ATOM 622 C C . GLU A 1 82 ? -20.404 8.128 28.933 1.00 93.19 82 GLU A C 1
ATOM 624 O O . GLU A 1 82 ? -20.649 8.855 27.969 1.00 93.19 82 GLU A O 1
ATOM 629 N N . VAL A 1 83 ? -21.048 8.243 30.095 1.00 89.88 83 VAL A N 1
ATOM 630 C CA . VAL A 1 83 ? -22.054 9.278 30.363 1.00 89.88 83 VAL A CA 1
ATOM 631 C C . VAL A 1 83 ? -21.414 10.362 31.218 1.00 89.88 83 VAL A C 1
ATOM 633 O O . VAL A 1 83 ? -21.095 10.125 32.385 1.00 89.88 83 VAL A O 1
ATOM 636 N N . LEU A 1 84 ? -21.236 11.553 30.651 1.00 87.44 84 LEU A N 1
ATOM 637 C CA . LEU A 1 84 ? -20.732 12.721 31.369 1.00 87.44 84 LEU A CA 1
ATOM 638 C C . LEU A 1 84 ? -21.904 13.455 32.021 1.00 87.44 84 LEU A C 1
ATOM 640 O O . LEU A 1 84 ? -22.338 14.503 31.547 1.00 87.44 84 LEU A O 1
ATOM 644 N N . GLY A 1 85 ? -22.402 12.860 33.108 1.00 85.06 85 GLY A N 1
ATOM 645 C CA . GLY A 1 85 ? -23.668 13.236 33.728 1.00 85.06 85 GLY A CA 1
ATOM 646 C C . GLY A 1 85 ? -23.814 14.732 34.016 1.00 85.06 85 GLY A C 1
ATOM 647 O O . GLY A 1 85 ? -22.888 15.404 34.474 1.00 85.06 85 GLY A O 1
ATOM 648 N N . ALA A 1 86 ? -25.030 15.231 33.804 1.00 89.31 86 ALA A N 1
ATOM 649 C CA . ALA A 1 86 ? -25.401 16.620 34.030 1.00 89.31 86 ALA A CA 1
ATOM 650 C C . ALA A 1 86 ? -26.532 16.753 35.062 1.00 89.31 86 ALA A C 1
ATOM 652 O O . ALA A 1 86 ? -27.312 15.828 35.303 1.00 89.31 86 ALA A O 1
ATOM 653 N N . ALA A 1 87 ? -26.639 17.933 35.679 1.00 92.25 87 ALA A N 1
ATOM 654 C CA . ALA A 1 87 ? -27.759 18.246 36.559 1.00 92.25 87 ALA A CA 1
ATOM 655 C C . ALA A 1 87 ? -29.092 18.232 35.786 1.00 92.25 87 ALA A C 1
ATOM 657 O O . ALA A 1 87 ? -29.150 18.489 34.581 1.00 92.25 87 ALA A O 1
ATOM 658 N N . ARG A 1 88 ? -30.197 17.967 36.492 1.00 91.69 88 ARG A N 1
ATOM 659 C CA . ARG A 1 88 ? -31.545 17.974 35.906 1.00 91.69 88 ARG A CA 1
ATOM 660 C C . ARG A 1 88 ? -31.837 19.329 35.244 1.00 91.69 88 ARG A C 1
ATOM 662 O O . ARG A 1 88 ? -31.801 20.356 35.912 1.00 91.69 88 ARG A O 1
ATOM 669 N N . GLY A 1 89 ? -32.195 19.304 33.960 1.00 93.88 89 GLY A N 1
ATOM 670 C CA . GLY A 1 89 ? -32.479 20.503 33.157 1.00 93.88 89 GLY A CA 1
ATOM 671 C C . GLY A 1 89 ? -31.283 21.025 32.353 1.00 93.88 89 GLY A C 1
ATOM 672 O O . GLY A 1 89 ? -31.458 21.938 31.551 1.00 93.88 89 GLY A O 1
ATOM 673 N N . CYS A 1 90 ? -30.097 20.439 32.531 1.00 94.25 90 CYS A N 1
ATOM 674 C CA . CYS A 1 90 ? -28.916 20.707 31.715 1.00 94.25 90 CYS A CA 1
ATOM 675 C C . CYS A 1 90 ? -28.767 19.682 30.576 1.00 94.25 90 CYS A C 1
ATOM 677 O O . CYS A 1 90 ? -29.472 18.674 30.523 1.00 94.25 90 CYS A O 1
ATOM 679 N N . THR A 1 91 ? -27.824 19.948 29.671 1.00 92.12 91 THR A N 1
ATOM 680 C CA . THR A 1 91 ? -27.432 19.036 28.589 1.00 92.12 91 THR A CA 1
ATOM 681 C C . THR A 1 91 ? -26.443 17.996 29.104 1.00 92.12 91 THR A C 1
ATOM 683 O O . THR A 1 91 ? -25.422 18.363 29.679 1.00 92.12 91 THR A O 1
ATOM 686 N N . ASP A 1 92 ? -26.735 16.721 28.860 1.00 93.12 92 ASP A N 1
ATOM 687 C CA . ASP A 1 92 ? -25.835 15.593 29.121 1.00 93.12 92 ASP A CA 1
ATOM 688 C C . ASP A 1 92 ? -25.024 15.253 27.856 1.00 93.12 92 ASP A C 1
ATOM 690 O O . ASP A 1 92 ? -25.498 15.472 26.735 1.00 93.12 92 ASP A O 1
ATOM 694 N N . ILE A 1 93 ? -23.810 14.723 28.020 1.00 93.38 93 ILE A N 1
ATOM 695 C CA . ILE A 1 93 ? -22.954 14.282 26.912 1.00 93.38 93 ILE A CA 1
ATOM 696 C C . ILE A 1 93 ? -22.717 12.780 27.036 1.00 93.38 93 ILE A C 1
ATOM 698 O O . ILE A 1 93 ? -22.047 12.298 27.947 1.00 93.38 93 ILE A O 1
ATOM 702 N N . LEU A 1 94 ? -23.217 12.046 26.047 1.00 93.81 94 LEU A N 1
ATOM 703 C CA . LEU A 1 94 ? -22.915 10.634 25.849 1.00 93.81 94 LEU A CA 1
ATOM 704 C C . LEU A 1 94 ? -21.711 10.527 24.916 1.00 93.81 94 LEU A C 1
ATOM 706 O O . LEU A 1 94 ? -21.802 10.855 23.730 1.00 93.81 94 LEU A O 1
ATOM 710 N N . GLN A 1 95 ? -20.578 10.080 25.445 1.00 92.88 95 GLN A N 1
ATOM 711 C CA . GLN A 1 95 ? -19.348 9.938 24.686 1.00 92.88 95 GLN A CA 1
ATOM 712 C C . GLN A 1 95 ? -19.160 8.494 24.218 1.00 92.88 95 GLN A C 1
ATOM 714 O O . GLN A 1 95 ? -19.128 7.556 25.012 1.00 92.88 95 GLN A O 1
ATOM 719 N N . CYS A 1 96 ? -18.981 8.322 22.909 1.00 91.75 96 CYS A N 1
ATOM 720 C CA . CYS A 1 96 ? -18.514 7.070 22.328 1.00 91.75 96 CYS A CA 1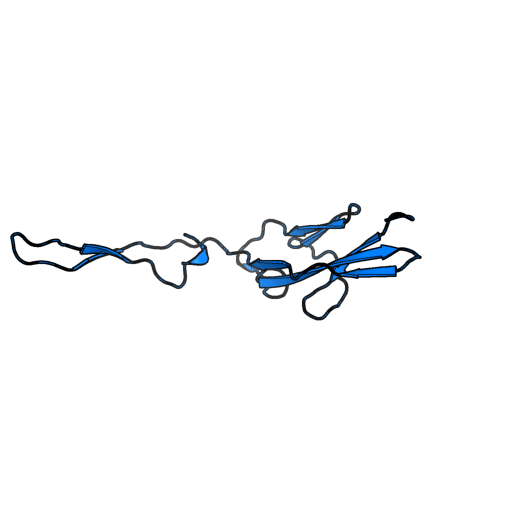
ATOM 721 C C . CYS A 1 96 ? -17.002 6.947 22.560 1.00 91.75 96 CYS A C 1
ATOM 723 O O . CYS A 1 96 ? -16.218 7.751 22.048 1.00 91.75 96 CYS A O 1
ATOM 725 N N . VAL A 1 97 ? -16.598 5.954 23.347 1.00 91.56 97 VAL A N 1
ATOM 726 C CA . VAL A 1 97 ? -15.200 5.669 23.663 1.00 91.56 97 VAL A CA 1
ATOM 727 C C . VAL A 1 97 ? -14.762 4.445 22.867 1.00 91.56 97 VAL A C 1
ATOM 729 O O . VAL A 1 97 ? -15.228 3.325 23.087 1.00 91.56 97 VAL A O 1
ATOM 732 N N . VAL A 1 98 ? -13.844 4.677 21.932 1.00 90.50 98 VAL A N 1
ATOM 733 C CA . VAL A 1 98 ? -13.185 3.651 21.120 1.00 90.50 98 VAL A CA 1
ATOM 734 C C . VAL A 1 98 ? -11.703 3.656 21.475 1.00 90.50 98 VAL A C 1
ATOM 736 O O . VAL A 1 98 ? -11.089 4.723 21.569 1.00 90.50 98 VAL A O 1
ATOM 739 N N . ASP A 1 99 ? -11.119 2.475 21.677 1.00 84.75 99 ASP A N 1
ATOM 740 C CA . ASP A 1 99 ? -9.685 2.352 21.932 1.00 84.75 99 ASP A CA 1
ATOM 741 C C . ASP A 1 99 ? -8.878 2.940 20.758 1.00 84.75 99 ASP A C 1
ATOM 743 O O . ASP A 1 99 ? -9.152 2.688 19.583 1.00 84.75 99 ASP A O 1
ATOM 747 N N . ARG A 1 100 ? -7.851 3.737 21.065 1.00 81.38 100 ARG A N 1
ATOM 748 C CA . ARG A 1 100 ? -7.001 4.364 20.042 1.00 81.38 100 ARG A CA 1
ATOM 749 C C . ARG A 1 100 ? -6.242 3.338 19.201 1.00 81.38 100 ARG A C 1
ATOM 751 O O . ARG A 1 100 ? -5.907 3.644 18.060 1.00 81.38 100 ARG A O 1
ATOM 758 N N . SER A 1 101 ? -5.980 2.148 19.740 1.00 78.12 101 SER A N 1
ATOM 759 C CA . SER A 1 101 ? -5.304 1.049 19.041 1.00 78.12 101 SER A CA 1
ATOM 760 C C . SER A 1 101 ? -6.075 0.541 17.820 1.00 78.12 101 SER A C 1
ATOM 762 O O . SER A 1 101 ? -5.457 0.028 16.890 1.00 78.12 101 SER A O 1
ATOM 764 N N . VAL A 1 102 ? -7.398 0.736 17.781 1.00 81.69 102 VAL A N 1
ATOM 765 C CA . VAL A 1 102 ? -8.267 0.308 16.670 1.00 81.69 102 VAL A CA 1
ATOM 766 C C . VAL A 1 102 ? -8.749 1.482 15.825 1.00 81.69 102 VAL A C 1
ATOM 768 O O . VAL A 1 102 ? -9.596 1.299 14.963 1.00 81.69 102 VAL A O 1
ATOM 771 N N . ARG A 1 103 ? -8.208 2.691 16.033 1.00 76.62 103 ARG A N 1
ATOM 772 C CA . ARG A 1 103 ? -8.647 3.913 15.339 1.00 76.62 103 ARG A CA 1
ATOM 773 C C . ARG A 1 103 ? -8.629 3.782 13.816 1.00 76.62 103 ARG A C 1
ATOM 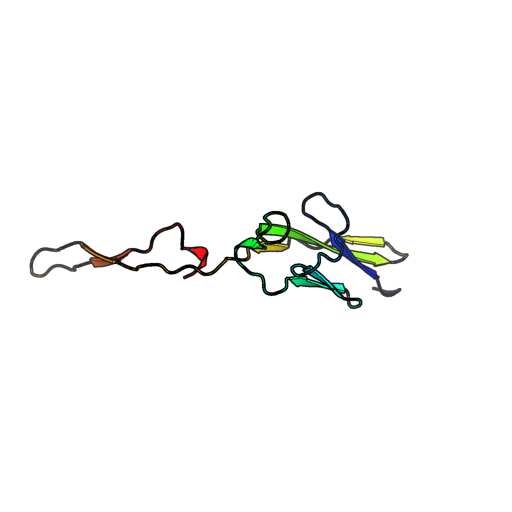775 O O . ARG A 1 103 ? -9.435 4.411 13.152 1.00 76.62 103 ARG A O 1
ATOM 782 N N . ASP A 1 104 ? -7.721 2.978 13.275 1.00 74.12 104 ASP A N 1
ATOM 783 C CA . ASP A 1 104 ? -7.598 2.765 11.830 1.00 74.12 104 ASP A CA 1
ATOM 784 C C . ASP A 1 104 ? -8.510 1.645 11.293 1.00 74.12 104 ASP A C 1
ATOM 786 O O . ASP A 1 104 ? -8.431 1.303 10.116 1.00 74.12 104 ASP A O 1
ATOM 790 N N . MET A 1 105 ? -9.349 1.055 12.154 1.00 69.75 105 MET A N 1
ATOM 791 C CA . MET A 1 105 ? -10.363 0.047 11.816 1.00 69.75 105 MET A CA 1
ATOM 792 C C . MET A 1 105 ? -11.797 0.603 11.824 1.00 69.75 105 MET A C 1
ATOM 794 O O . MET A 1 105 ? -12.718 -0.149 11.501 1.00 69.75 105 MET A O 1
ATOM 798 N N . VAL A 1 106 ? -11.998 1.860 12.242 1.00 60.25 106 VAL A N 1
ATOM 799 C CA . VAL A 1 106 ? -13.317 2.494 12.445 1.00 60.25 106 VAL A CA 1
ATOM 800 C C . VAL A 1 106 ? -13.487 3.694 11.529 1.00 60.25 106 VAL A C 1
ATOM 802 O O . VAL A 1 106 ? -12.497 4.439 11.354 1.00 60.25 106 VAL A O 1
#

Radius of gyration: 22.0 Å; chains: 1; bounding box: 48×35×63 Å